Protein AF-A0A8V5GM30-F1 (afdb_monomer)

Radius of gyration: 16.14 Å; Cα contacts (8 Å, |Δi|>4): 99; chains: 1; bounding box: 28×29×54 Å

InterPro domains:
  IPR000980 SH2 domain [PF00017] (6-61)
  IPR000980 SH2 domain [PS50001] (6-86)
  IPR000980 SH2 domain [SM00252] (4-84)
  IPR036860 SH2 domain superfamily [G3DSA:3.30.505.10] (1-80)
  IPR036860 SH2 domain superfamily [SSF55550] (2-60)
  IPR051184 Tyrosine-phosphorylated adapter molecule [PTHR19969] (4-60)

Nearest PDB structures (foldseek):
  5dc4-assembly1_A  TM=9.491E-01  e=4.834E-09  Homo sapiens
  1opl-assembly1_A  TM=9.515E-01  e=5.895E-09  Homo sapiens
  1opk-assembly1_A  TM=9.234E-01  e=5.895E-09  Mus musculus
  3uyo-assembly1_A  TM=9.341E-01  e=1.488E-08  Homo sapiens
  1k9a-assembly5_E  TM=8.732E-01  e=2.985E-05  Rattus norvegicus

Secondary structure (DSSP, 8-state):
----TTEEEE--HHHHHHHHHTSPTT-EEEEE-TTSTT-EEEEEEETTEEEEEEE-TTTHHHHHHHHHHHHHHHHHHHHHHHHTT-

Organism: Melopsittacus undulat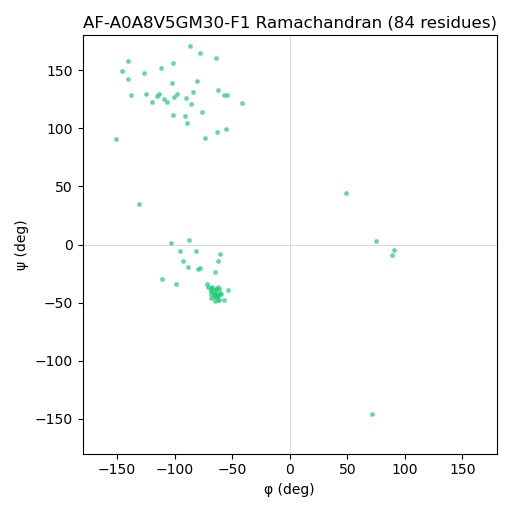us (NCBI:txid13146)

pLDDT: mean 73.32, std 13.6, range [40.84, 90.69]

Solvent-accessible surface area (backbone atoms only — not comparable to full-atom values): 5044 Å² total; per-residue (Å²): 131,82,72,52,94,44,60,69,46,79,42,51,74,67,57,49,47,57,63,40,69,78,45,58,79,70,35,59,39,36,24,31,38,81,94,38,87,93,36,38,30,40,39,36,23,48,89,93,42,76,47,78,45,77,50,50,88,85,65,44,64,61,48,52,50,50,52,49,49,50,53,51,52,51,53,52,50,55,51,52,55,63,68,72,73,117

Structure (mmCIF, N/CA/C/O backbone):
data_AF-A0A8V5GM30-F1
#
_entry.id   AF-A0A8V5GM30-F1
#
loop_
_atom_site.group_PDB
_atom_site.id
_atom_site.type_symbol
_atom_site.label_atom_id
_atom_site.label_alt_id
_atom_site.label_comp_id
_atom_site.label_asym_id
_atom_site.label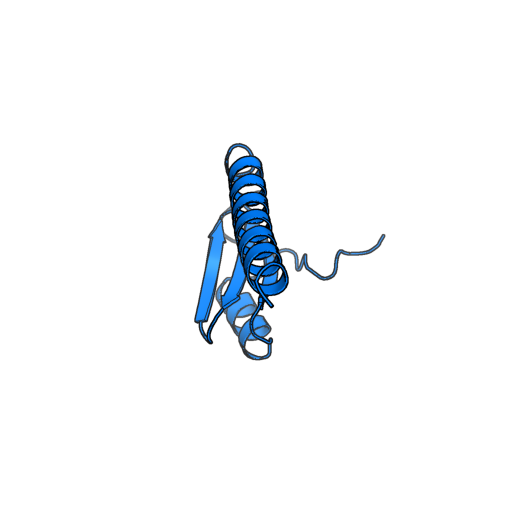_entity_id
_atom_site.label_seq_id
_atom_site.pdbx_PDB_ins_code
_atom_site.Cartn_x
_atom_site.Cartn_y
_atom_site.Cartn_z
_atom_site.occupancy
_atom_site.B_iso_or_equiv
_atom_site.auth_seq_id
_atom_site.auth_comp_id
_atom_site.auth_asym_id
_atom_site.auth_atom_id
_atom_site.pdbx_PDB_model_num
ATOM 1 N N . LEU A 1 1 ? 12.219 -18.194 -0.489 1.00 42.91 1 LEU A N 1
ATOM 2 C CA . LEU A 1 1 ? 12.442 -16.770 -0.813 1.00 42.91 1 LEU A CA 1
ATOM 3 C C . LEU A 1 1 ? 11.136 -16.057 -0.528 1.00 42.91 1 LEU A C 1
ATOM 5 O O . LEU A 1 1 ? 10.268 -15.971 -1.389 1.00 42.91 1 LEU A O 1
ATOM 9 N N . ASP A 1 2 ? 10.964 -15.730 0.743 1.00 40.84 2 ASP A N 1
ATOM 10 C CA . ASP A 1 2 ? 9.749 -15.225 1.362 1.00 40.84 2 ASP A CA 1
ATOM 11 C C . ASP A 1 2 ? 9.266 -13.982 0.628 1.00 40.84 2 ASP A C 1
ATOM 13 O O . ASP A 1 2 ? 9.801 -12.883 0.770 1.00 40.84 2 ASP A O 1
ATOM 17 N N . LYS A 1 3 ? 8.274 -14.196 -0.240 1.00 48.16 3 LYS A N 1
ATOM 18 C CA . LYS A 1 3 ? 7.558 -13.144 -0.945 1.00 48.16 3 LYS A CA 1
ATOM 19 C C . LYS A 1 3 ? 6.872 -12.346 0.150 1.00 48.16 3 LYS A C 1
ATOM 21 O O . LYS A 1 3 ? 5.867 -12.796 0.690 1.00 48.16 3 LYS A O 1
ATOM 26 N N . HIS A 1 4 ? 7.492 -11.247 0.561 1.00 56.69 4 HIS A N 1
ATOM 27 C CA . HIS A 1 4 ? 6.977 -10.391 1.612 1.00 56.69 4 HIS A CA 1
ATOM 28 C C . HIS A 1 4 ? 5.461 -10.221 1.450 1.00 56.69 4 HIS A C 1
ATOM 30 O O . HIS A 1 4 ? 5.023 -9.764 0.396 1.00 56.69 4 HIS A O 1
ATOM 36 N N . SER A 1 5 ? 4.668 -10.589 2.462 1.00 66.19 5 SER A N 1
ATOM 37 C CA . SER A 1 5 ? 3.197 -10.655 2.371 1.00 66.19 5 SER A CA 1
ATOM 38 C C . SER A 1 5 ? 2.525 -9.316 2.040 1.00 66.19 5 SER A C 1
ATOM 40 O O . SER A 1 5 ? 1.327 -9.274 1.798 1.00 66.19 5 SER A O 1
ATOM 42 N N . TRP A 1 6 ? 3.294 -8.225 2.041 1.00 74.88 6 TRP A N 1
ATOM 43 C CA . TRP A 1 6 ? 2.883 -6.880 1.660 1.00 74.88 6 TRP A CA 1
ATOM 44 C C . TRP A 1 6 ? 3.148 -6.544 0.182 1.00 74.88 6 TRP A C 1
ATOM 46 O O . TRP A 1 6 ? 2.629 -5.541 -0.301 1.00 74.88 6 TRP A O 1
ATOM 56 N N . TYR A 1 7 ? 3.947 -7.329 -0.552 1.00 80.69 7 TYR A N 1
ATOM 57 C CA . TYR A 1 7 ? 4.280 -7.082 -1.959 1.00 80.69 7 TYR A CA 1
ATOM 58 C C . TYR A 1 7 ? 3.473 -7.980 -2.893 1.00 80.69 7 TYR A C 1
ATOM 60 O O . TYR A 1 7 ? 3.699 -9.187 -2.974 1.00 80.69 7 TYR A O 1
ATOM 68 N N . HIS A 1 8 ? 2.564 -7.373 -3.654 1.00 78.38 8 HIS A N 1
ATOM 69 C CA . HIS A 1 8 ? 1.640 -8.111 -4.517 1.00 78.38 8 HIS A CA 1
ATOM 70 C C . HIS A 1 8 ? 2.027 -8.076 -6.006 1.00 78.38 8 HIS A C 1
ATOM 72 O O . HIS A 1 8 ? 1.342 -8.682 -6.826 1.00 78.38 8 HIS A O 1
ATOM 78 N N . GLY A 1 9 ? 3.139 -7.428 -6.372 1.00 81.81 9 GLY A N 1
ATOM 79 C CA . GLY A 1 9 ? 3.582 -7.320 -7.768 1.00 81.81 9 GLY A CA 1
ATOM 80 C C . GLY A 1 9 ? 2.695 -6.378 -8.602 1.00 81.81 9 GLY A C 1
ATOM 81 O O . GLY A 1 9 ? 2.232 -5.366 -8.063 1.00 81.81 9 GLY A O 1
ATOM 82 N N . PRO A 1 10 ? 2.469 -6.652 -9.901 1.00 83.38 10 PRO A N 1
ATOM 83 C CA . PRO A 1 10 ? 1.673 -5.797 -10.780 1.00 83.38 10 PRO A CA 1
ATOM 84 C C . PRO A 1 10 ? 0.183 -5.930 -10.446 1.00 83.38 10 PRO A C 1
ATOM 86 O O . PRO A 1 10 ? -0.518 -6.803 -10.950 1.00 83.38 10 PRO A O 1
ATOM 89 N N . VAL A 1 11 ? -0.292 -5.064 -9.553 1.00 85.88 11 VAL A N 1
ATOM 90 C CA . VAL A 1 11 ? -1.701 -4.981 -9.163 1.00 85.88 11 VAL A CA 1
ATOM 91 C C . VAL A 1 11 ? -2.247 -3.626 -9.589 1.00 85.88 11 VAL A C 1
ATOM 93 O O . VAL A 1 11 ? -1.693 -2.568 -9.255 1.00 85.88 11 VAL A O 1
ATOM 96 N N . SER A 1 12 ? -3.364 -3.660 -10.314 1.00 85.19 12 SER A N 1
ATOM 97 C CA . SER A 1 12 ? -4.077 -2.461 -10.740 1.00 85.19 12 SER A CA 1
ATOM 98 C C . SER A 1 12 ? -4.620 -1.688 -9.536 1.00 85.19 12 SER A C 1
ATOM 100 O O . SER A 1 12 ? -4.781 -2.215 -8.432 1.00 85.19 12 SER A O 1
ATOM 102 N N . ARG A 1 13 ? -4.933 -0.406 -9.733 1.00 84.50 13 ARG A N 1
ATOM 103 C CA . ARG A 1 13 ? -5.536 0.415 -8.674 1.00 84.50 13 ARG A CA 1
ATOM 104 C C . ARG A 1 13 ? -6.838 -0.204 -8.154 1.00 84.50 13 ARG A C 1
ATOM 106 O O . ARG A 1 13 ? -6.988 -0.354 -6.947 1.00 84.50 13 ARG A O 1
ATOM 113 N N . ASN A 1 14 ? -7.721 -0.610 -9.062 1.00 88.44 14 ASN A N 1
ATOM 114 C CA . ASN A 1 14 ? -9.010 -1.214 -8.732 1.00 88.44 14 ASN A CA 1
ATOM 115 C C . ASN A 1 14 ? -8.858 -2.563 -8.025 1.00 88.44 14 ASN A C 1
ATOM 117 O O . ASN A 1 14 ? -9.571 -2.834 -7.064 1.00 88.44 14 ASN A O 1
ATOM 121 N N . ALA A 1 15 ? -7.909 -3.397 -8.458 1.00 88.00 15 ALA A N 1
ATOM 122 C CA . ALA A 1 15 ? -7.638 -4.664 -7.787 1.00 88.00 15 ALA A CA 1
ATOM 123 C C . ALA A 1 15 ? -7.119 -4.437 -6.357 1.00 88.00 15 ALA A C 1
ATOM 125 O O . ALA A 1 15 ? -7.521 -5.144 -5.437 1.00 88.00 15 ALA A O 1
ATOM 126 N N . ALA A 1 16 ? -6.290 -3.411 -6.143 1.00 88.31 16 ALA A N 1
ATOM 127 C CA . ALA A 1 16 ? -5.838 -3.037 -4.807 1.00 88.31 16 ALA A CA 1
ATOM 128 C C . ALA A 1 16 ? -6.985 -2.539 -3.916 1.00 88.31 16 ALA A C 1
ATOM 130 O O . ALA A 1 16 ? -7.057 -2.929 -2.754 1.00 88.31 16 ALA A O 1
ATOM 131 N N . GLU A 1 17 ? -7.895 -1.716 -4.445 1.00 90.25 17 GLU A N 1
ATOM 132 C CA . GLU A 1 17 ? -9.096 -1.290 -3.714 1.00 90.25 17 GLU A CA 1
ATOM 133 C C . GLU A 1 17 ? -9.983 -2.480 -3.348 1.00 90.25 17 GLU A C 1
ATOM 135 O O . GLU A 1 17 ? -10.427 -2.572 -2.207 1.00 90.25 17 GLU A O 1
ATOM 140 N N . TYR A 1 18 ? -10.180 -3.424 -4.270 1.00 90.69 18 TYR A N 1
ATOM 141 C CA . TYR A 1 18 ? -10.948 -4.640 -4.014 1.00 90.69 18 TYR A CA 1
ATOM 142 C C . TYR A 1 18 ? -10.314 -5.501 -2.913 1.00 90.69 18 TYR A C 1
ATOM 144 O O . TYR A 1 18 ? -10.993 -5.866 -1.956 1.00 90.69 18 TYR A O 1
ATOM 152 N N . LEU A 1 19 ? -9.003 -5.756 -2.981 1.00 88.38 19 LEU A N 1
ATOM 153 C CA . LEU A 1 19 ? -8.275 -6.516 -1.954 1.00 88.38 19 LEU A CA 1
ATOM 154 C C . LEU A 1 19 ? -8.328 -5.833 -0.583 1.00 88.38 19 LEU A C 1
ATOM 156 O O . LEU A 1 19 ? -8.457 -6.488 0.451 1.00 88.38 19 LEU A O 1
ATOM 160 N N . LEU A 1 20 ? -8.251 -4.504 -0.570 1.00 88.62 20 LEU A N 1
ATOM 161 C CA . LEU A 1 20 ? -8.342 -3.722 0.653 1.00 88.62 20 LEU A CA 1
ATOM 162 C C . LEU A 1 20 ? -9.783 -3.571 1.143 1.00 88.62 20 LEU A C 1
ATOM 164 O O . LEU A 1 20 ? -9.962 -3.352 2.336 1.00 88.62 20 LEU A O 1
ATOM 168 N N . SER A 1 21 ? -10.802 -3.751 0.295 1.00 85.88 21 SER A N 1
ATOM 169 C CA . SER A 1 21 ? -12.227 -3.661 0.661 1.00 85.88 21 SER A CA 1
ATOM 170 C C . SER A 1 21 ? -12.677 -4.740 1.653 1.00 85.88 21 SER A C 1
ATOM 172 O O . SER A 1 21 ? -13.594 -4.505 2.443 1.00 85.88 21 SER A 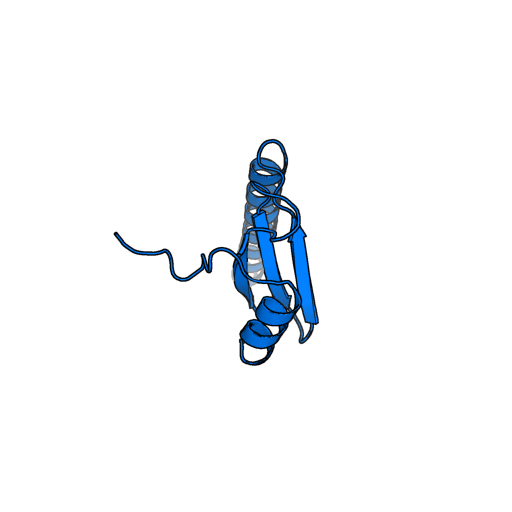O 1
ATOM 174 N N . SER A 1 22 ? -11.971 -5.871 1.705 1.00 83.94 22 SER A N 1
ATOM 175 C CA . SER A 1 22 ? -12.123 -6.904 2.737 1.00 83.94 22 SER A CA 1
ATOM 176 C C . SER A 1 22 ? -11.126 -6.770 3.897 1.00 83.94 22 SER A C 1
ATOM 178 O O . SER A 1 22 ? -11.205 -7.525 4.860 1.00 83.94 22 SER A O 1
ATOM 180 N N . GLY A 1 23 ? -10.172 -5.838 3.811 1.00 81.81 23 GLY A N 1
ATOM 181 C CA . GLY A 1 23 ? -9.161 -5.594 4.842 1.00 81.81 23 GLY A CA 1
ATOM 182 C C . GLY A 1 23 ? -9.676 -4.793 6.042 1.00 81.81 23 GLY A C 1
ATOM 183 O O . GLY A 1 23 ? -10.715 -4.137 5.985 1.00 81.81 23 GLY A O 1
ATOM 184 N N . ILE A 1 24 ? -8.910 -4.803 7.130 1.00 86.81 24 ILE A N 1
ATOM 185 C CA . ILE A 1 24 ? -9.170 -3.981 8.320 1.00 86.81 24 ILE A CA 1
ATOM 186 C C . ILE A 1 24 ? -8.545 -2.586 8.176 1.00 86.81 24 ILE A C 1
ATOM 188 O O . ILE A 1 24 ? -7.776 -2.311 7.251 1.00 86.81 24 ILE A O 1
ATOM 192 N N . ASN A 1 25 ? -8.868 -1.680 9.100 1.00 84.50 25 ASN A N 1
ATOM 193 C CA . ASN A 1 25 ? -8.190 -0.388 9.184 1.00 84.50 25 ASN A CA 1
ATOM 194 C C . ASN A 1 25 ? -6.676 -0.596 9.366 1.00 84.50 25 ASN A C 1
ATOM 196 O O . ASN A 1 25 ? -6.267 -1.351 10.244 1.00 84.50 25 ASN A O 1
ATOM 200 N N . GLY A 1 26 ? -5.854 0.044 8.534 1.00 80.56 26 GLY A N 1
ATOM 201 C CA . GLY A 1 26 ? -4.402 -0.152 8.516 1.00 80.56 26 GLY A CA 1
ATOM 202 C C . GLY A 1 26 ? -3.908 -1.254 7.571 1.00 80.56 26 GLY A C 1
ATOM 203 O O . GLY A 1 26 ? -2.698 -1.401 7.410 1.00 80.56 26 GLY A O 1
ATOM 204 N N . SER A 1 27 ? -4.793 -2.012 6.906 1.00 86.81 27 SER A N 1
ATOM 205 C CA . SER A 1 27 ? -4.372 -2.941 5.849 1.00 86.81 27 SER A CA 1
ATOM 206 C C . 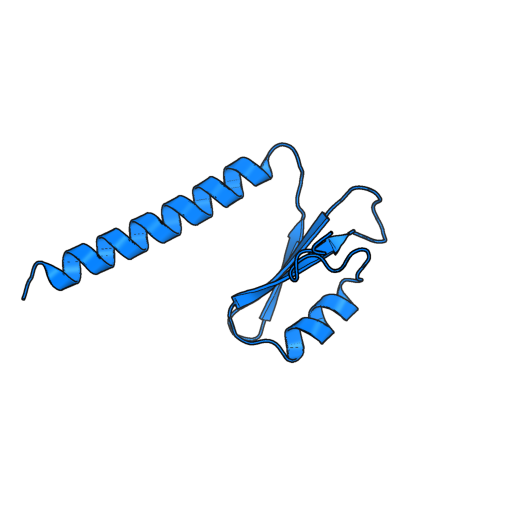SER A 1 27 ? -3.720 -2.180 4.697 1.00 86.81 27 SER A C 1
ATOM 208 O O . SER A 1 27 ? -4.268 -1.192 4.208 1.00 86.81 27 SER A O 1
ATOM 210 N N . PHE A 1 28 ? -2.566 -2.652 4.234 1.00 87.06 28 PHE A N 1
ATOM 211 C CA . PHE A 1 28 ? -1.842 -2.032 3.133 1.00 87.06 28 PHE A CA 1
ATOM 212 C C . PHE A 1 28 ? -1.225 -3.076 2.210 1.00 87.06 28 PHE A C 1
ATOM 214 O O . PHE A 1 28 ? -0.985 -4.215 2.606 1.00 87.06 28 PHE A O 1
ATOM 221 N N . LEU A 1 29 ? -0.945 -2.662 0.979 1.00 86.38 29 LEU A N 1
ATOM 222 C CA . LEU A 1 29 ? -0.188 -3.451 0.017 1.00 86.38 29 LEU A CA 1
ATOM 223 C C . LEU A 1 29 ? 0.667 -2.554 -0.872 1.00 86.38 29 LEU A C 1
ATOM 225 O O . LEU A 1 29 ? 0.299 -1.420 -1.190 1.00 86.38 29 LEU A O 1
ATOM 229 N N . VAL A 1 30 ? 1.801 -3.087 -1.304 1.00 86.19 30 VAL A N 1
ATOM 230 C CA . VAL A 1 30 ? 2.694 -2.482 -2.286 1.00 86.19 30 VAL A CA 1
ATOM 231 C C . VAL A 1 30 ? 2.446 -3.147 -3.632 1.00 86.19 30 VAL A C 1
ATOM 233 O O . VAL A 1 30 ? 2.497 -4.373 -3.756 1.00 86.19 30 VAL A O 1
ATOM 236 N N . ARG A 1 31 ? 2.193 -2.319 -4.642 1.00 86.75 31 ARG A N 1
ATOM 237 C CA . ARG A 1 31 ? 1.934 -2.728 -6.022 1.00 86.75 31 ARG A CA 1
ATOM 238 C C . ARG A 1 31 ? 2.862 -2.015 -6.993 1.00 86.75 31 ARG A C 1
ATOM 240 O O . ARG A 1 31 ? 3.230 -0.860 -6.777 1.00 86.75 31 ARG A O 1
ATOM 247 N N . GLU A 1 32 ? 3.218 -2.689 -8.073 1.00 82.44 32 GLU A N 1
ATOM 248 C CA . GLU A 1 32 ? 3.856 -2.064 -9.229 1.00 82.44 32 GLU A CA 1
ATOM 249 C C . GLU A 1 32 ? 2.800 -1.387 -10.099 1.00 82.44 32 GLU A C 1
ATOM 251 O O . GLU A 1 32 ? 1.684 -1.881 -10.262 1.00 82.44 32 GLU A O 1
ATOM 256 N N . SER A 1 33 ? 3.136 -0.213 -10.623 1.00 67.88 33 SER A N 1
ATOM 257 C CA . SER A 1 33 ? 2.251 0.519 -11.516 1.00 67.88 33 SER A CA 1
ATOM 258 C C . SER A 1 33 ? 2.266 -0.127 -12.900 1.00 67.88 33 SER A C 1
ATOM 260 O O . SER A 1 33 ? 3.267 -0.029 -13.603 1.00 67.88 33 SER A O 1
ATOM 262 N N . GLU A 1 34 ? 1.137 -0.698 -13.332 1.00 66.62 34 GLU A N 1
ATOM 263 C CA . GLU A 1 34 ? 0.967 -1.212 -14.705 1.00 66.62 34 GLU A CA 1
ATOM 264 C C . GLU A 1 34 ? 1.303 -0.158 -15.769 1.00 66.62 34 GLU A C 1
ATOM 266 O O . GLU A 1 34 ? 1.949 -0.456 -16.766 1.00 66.62 34 GLU A O 1
ATOM 271 N N . SER A 1 35 ? 0.919 1.101 -15.540 1.00 64.69 35 SER A N 1
ATOM 272 C CA . SER A 1 35 ? 1.122 2.187 -16.509 1.00 64.69 35 SER A CA 1
ATOM 273 C C . SER A 1 35 ? 2.529 2.794 -16.489 1.00 64.69 35 SER A C 1
ATOM 275 O O . SER A 1 35 ? 2.812 3.712 -17.254 1.00 64.69 35 SER A O 1
ATOM 277 N N . SER A 1 36 ? 3.401 2.392 -15.562 1.00 63.53 36 SER A N 1
ATOM 278 C CA . SER A 1 36 ? 4.723 3.011 -15.402 1.00 63.53 36 SER A CA 1
ATOM 279 C C . SER A 1 36 ? 5.718 1.984 -14.859 1.00 63.53 36 SER A C 1
ATOM 281 O O . SER A 1 36 ? 5.851 1.856 -13.638 1.00 63.53 36 SER A O 1
ATOM 283 N N . PRO A 1 37 ? 6.419 1.257 -15.746 1.00 65.31 37 PRO A N 1
ATOM 284 C CA . PRO A 1 37 ? 7.410 0.259 -15.359 1.00 65.31 37 PRO A CA 1
ATOM 285 C C . PRO A 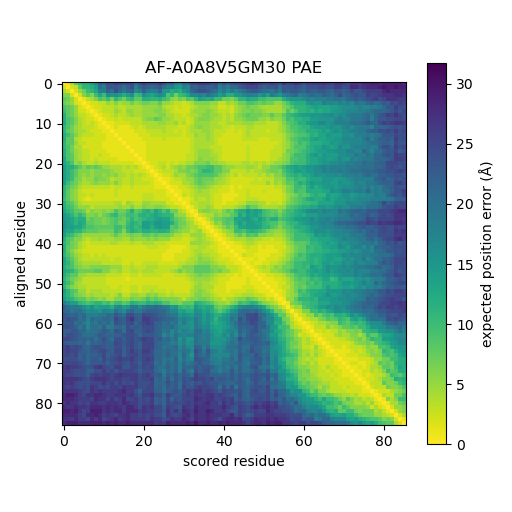1 37 ? 8.464 0.866 -14.424 1.00 65.31 37 PRO A C 1
ATOM 287 O O . PRO A 1 37 ? 9.021 1.923 -14.711 1.00 65.31 37 PRO A O 1
ATOM 290 N N . GLY A 1 38 ? 8.707 0.227 -13.277 1.00 69.44 38 GLY A N 1
ATOM 291 C CA . GLY A 1 38 ? 9.650 0.700 -12.253 1.00 69.44 38 GLY A CA 1
ATOM 292 C C . GLY A 1 38 ? 9.063 1.653 -11.203 1.00 69.44 38 GLY A C 1
ATOM 293 O O . GLY A 1 38 ? 9.716 1.919 -10.195 1.00 69.44 38 GLY A O 1
ATOM 294 N N . GLN A 1 39 ? 7.825 2.128 -11.374 1.00 75.12 39 GLN A N 1
ATOM 295 C CA . GLN A 1 39 ? 7.129 2.924 -10.360 1.00 75.12 39 GLN A CA 1
ATOM 296 C C . GLN A 1 39 ? 6.342 2.012 -9.418 1.00 75.12 39 GLN A C 1
ATOM 298 O O . GLN A 1 39 ? 5.502 1.219 -9.851 1.00 75.12 39 GLN A O 1
ATOM 303 N N . ARG A 1 40 ? 6.574 2.151 -8.111 1.00 80.69 40 ARG A N 1
ATOM 304 C CA . ARG A 1 40 ? 5.821 1.422 -7.081 1.00 80.69 40 ARG A CA 1
ATOM 305 C C . ARG A 1 40 ? 4.774 2.323 -6.451 1.00 80.69 40 ARG A C 1
ATOM 307 O O . ARG A 1 40 ? 4.873 3.548 -6.479 1.00 80.69 40 ARG A O 1
ATOM 314 N N . SER A 1 41 ? 3.733 1.731 -5.895 1.00 84.19 41 SER A N 1
ATOM 315 C CA . SER A 1 41 ? 2.698 2.450 -5.164 1.00 84.19 41 SER A CA 1
ATOM 316 C C . SER A 1 41 ? 2.259 1.658 -3.942 1.00 84.19 41 SER A C 1
ATOM 318 O O . SER A 1 41 ? 2.145 0.438 -3.998 1.00 84.19 41 SER A O 1
ATOM 320 N N . ILE A 1 42 ? 1.985 2.354 -2.845 1.00 87.19 42 ILE A N 1
ATOM 321 C CA . ILE A 1 42 ? 1.383 1.798 -1.635 1.00 87.19 42 ILE A CA 1
ATOM 322 C C . ILE A 1 42 ? -0.104 2.104 -1.695 1.00 87.19 42 ILE A C 1
ATOM 324 O O . ILE A 1 42 ? -0.490 3.244 -1.937 1.00 87.19 42 ILE A O 1
ATOM 328 N N . SER A 1 43 ? -0.940 1.097 -1.487 1.00 88.62 43 SER A N 1
ATOM 329 C CA . SER A 1 43 ? -2.370 1.288 -1.259 1.00 88.62 43 SER A CA 1
ATOM 330 C C . SER A 1 43 ? -2.659 0.960 0.203 1.00 88.62 43 SER A C 1
ATOM 332 O O . SER A 1 43 ? -2.271 -0.112 0.656 1.00 88.62 43 SER A O 1
ATOM 334 N N . LEU A 1 44 ? -3.278 1.883 0.937 1.00 87.38 44 LEU A N 1
ATOM 335 C CA . LEU A 1 44 ? -3.555 1.789 2.373 1.00 87.38 44 LEU A CA 1
ATOM 336 C C . LEU A 1 44 ? -5.048 1.979 2.611 1.00 87.38 44 LEU A C 1
ATOM 338 O O . LEU A 1 44 ? -5.620 2.968 2.161 1.00 87.38 44 LEU A O 1
ATOM 342 N N . ARG A 1 45 ? -5.667 1.078 3.368 1.00 87.19 45 ARG A N 1
ATOM 343 C CA . ARG A 1 45 ? -7.008 1.287 3.899 1.00 87.19 45 ARG A CA 1
ATOM 344 C C . ARG A 1 45 ? -6.935 2.045 5.214 1.00 87.19 45 ARG A C 1
ATOM 346 O O . ARG A 1 45 ? -6.359 1.547 6.178 1.00 87.19 45 ARG A O 1
ATOM 353 N N . TYR A 1 46 ? -7.582 3.203 5.261 1.00 86.38 46 TYR A N 1
ATOM 354 C CA . TYR A 1 46 ? -7.760 3.974 6.481 1.00 86.38 46 TYR A CA 1
ATOM 355 C C . TYR A 1 46 ? -9.183 4.538 6.567 1.00 86.38 46 TYR A C 1
ATOM 357 O O . TYR A 1 46 ? -9.681 5.104 5.597 1.00 86.38 46 TYR A O 1
ATOM 365 N N . GLU A 1 47 ? -9.863 4.317 7.693 1.00 87.56 47 GLU A N 1
ATOM 366 C CA . GLU A 1 47 ? -11.224 4.806 7.983 1.00 87.56 47 GLU A CA 1
ATOM 367 C C . GLU A 1 47 ? -12.243 4.533 6.861 1.00 87.56 47 GLU A C 1
ATOM 369 O O . GLU A 1 47 ? -13.026 5.387 6.447 1.00 87.56 47 GLU A O 1
ATOM 374 N N . GLY A 1 48 ? -12.213 3.311 6.319 1.00 83.38 48 GLY A N 1
ATOM 375 C CA . GLY A 1 48 ? -13.130 2.886 5.253 1.00 83.38 48 GLY A CA 1
ATOM 376 C C . GLY A 1 48 ? -12.812 3.455 3.866 1.00 83.38 48 GLY A C 1
ATOM 377 O O . GLY A 1 48 ? -13.537 3.164 2.918 1.00 83.38 48 GLY A O 1
ATOM 378 N N . ARG A 1 49 ? -11.722 4.213 3.718 1.00 86.56 49 ARG A N 1
ATOM 379 C CA . ARG A 1 49 ? -11.225 4.740 2.441 1.00 86.56 49 ARG A CA 1
ATOM 380 C C . ARG A 1 49 ? -9.907 4.075 2.068 1.00 86.56 49 ARG A C 1
ATOM 382 O O . ARG A 1 49 ? -9.147 3.653 2.936 1.00 86.56 49 ARG A O 1
ATOM 389 N N . VAL A 1 50 ? -9.628 3.985 0.770 1.00 87.38 50 VAL A N 1
ATOM 390 C CA . VAL A 1 50 ? -8.342 3.500 0.258 1.00 87.38 50 VAL A CA 1
ATOM 391 C C . VAL A 1 50 ? -7.542 4.682 -0.281 1.00 87.38 50 VAL A C 1
ATOM 393 O O . VAL A 1 50 ? -7.992 5.418 -1.156 1.00 87.38 50 VAL A O 1
ATOM 396 N N . TYR A 1 51 ? -6.344 4.862 0.258 1.00 86.06 51 TYR A N 1
ATOM 397 C CA . TYR A 1 51 ? -5.382 5.881 -0.137 1.00 86.06 51 TYR A CA 1
ATOM 398 C C . TYR A 1 51 ? -4.300 5.243 -0.998 1.00 86.06 51 TYR A C 1
ATOM 400 O O . TYR A 1 51 ? -3.831 4.148 -0.691 1.00 86.06 51 TYR A O 1
ATOM 408 N N . HIS A 1 52 ? -3.876 5.927 -2.060 1.00 85.88 52 HIS A N 1
ATOM 409 C CA . HIS A 1 52 ? -2.794 5.456 -2.922 1.00 85.88 52 HIS A CA 1
ATOM 410 C C . HIS A 1 52 ? -1.642 6.450 -2.921 1.00 85.88 52 HIS A C 1
ATOM 412 O O . HIS A 1 52 ? -1.805 7.604 -3.312 1.00 85.88 52 HIS A O 1
ATOM 418 N N . TYR A 1 53 ? -0.467 5.969 -2.552 1.00 82.69 53 TYR A N 1
ATOM 419 C CA . TYR A 1 53 ? 0.763 6.737 -2.497 1.00 82.69 53 TYR A CA 1
ATOM 420 C C . TYR A 1 53 ? 1.738 6.217 -3.544 1.00 82.69 53 TYR A C 1
ATOM 422 O O . TYR A 1 53 ? 1.989 5.016 -3.604 1.00 82.69 53 TYR A O 1
ATOM 430 N N . ARG A 1 54 ? 2.303 7.096 -4.373 1.00 78.44 54 ARG A N 1
ATOM 431 C CA . ARG A 1 54 ? 3.357 6.716 -5.325 1.00 78.44 54 ARG A CA 1
ATOM 432 C C . ARG A 1 54 ? 4.702 6.732 -4.601 1.00 78.44 54 ARG A C 1
ATOM 434 O O . ARG A 1 54 ? 5.023 7.701 -3.923 1.00 78.44 54 ARG A O 1
ATOM 441 N N . ILE A 1 55 ? 5.482 5.667 -4.746 1.00 74.62 55 ILE A N 1
ATOM 442 C CA . ILE A 1 55 ? 6.840 5.584 -4.211 1.00 74.62 55 ILE A CA 1
ATOM 443 C C . ILE A 1 55 ? 7.783 6.129 -5.281 1.00 74.62 55 ILE A C 1
ATOM 445 O O . ILE A 1 55 ? 8.064 5.444 -6.264 1.00 74.62 55 ILE A O 1
ATOM 449 N N . ASN A 1 56 ? 8.282 7.347 -5.074 1.00 68.50 56 ASN A N 1
ATOM 450 C CA . ASN A 1 56 ? 9.399 7.878 -5.845 1.00 68.50 56 ASN A CA 1
ATOM 451 C C . ASN A 1 56 ? 10.697 7.522 -5.101 1.00 68.50 56 ASN A C 1
ATOM 453 O O . ASN A 1 56 ? 10.934 7.985 -3.983 1.00 68.50 56 ASN A O 1
ATOM 457 N N . THR A 1 57 ? 11.488 6.617 -5.674 1.00 60.75 57 THR A N 1
ATOM 458 C CA . THR A 1 57 ? 12.542 5.839 -4.995 1.00 60.75 57 THR A CA 1
ATOM 459 C C . THR A 1 57 ? 13.697 6.648 -4.398 1.00 60.75 57 THR A C 1
ATOM 461 O O . THR A 1 57 ? 14.430 6.094 -3.587 1.00 60.75 57 THR A O 1
ATOM 464 N N . ALA A 1 58 ? 13.863 7.926 -4.745 1.00 55.44 58 ALA A N 1
ATOM 465 C CA . ALA A 1 58 ? 14.964 8.752 -4.238 1.00 55.44 58 ALA A CA 1
ATOM 466 C C . ALA A 1 58 ? 14.579 9.665 -3.056 1.00 55.44 58 ALA A C 1
ATOM 468 O O . ALA A 1 58 ? 15.388 9.879 -2.162 1.00 55.44 58 ALA A O 1
ATOM 469 N N . GLU A 1 59 ? 13.349 10.181 -3.015 1.00 54.41 59 GLU A N 1
ATOM 470 C CA . GLU A 1 59 ? 12.979 11.277 -2.100 1.00 54.41 59 GLU A CA 1
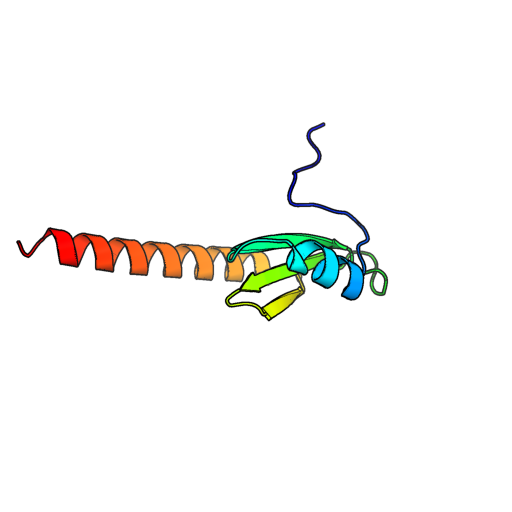ATOM 471 C C . GLU A 1 59 ? 12.011 10.820 -0.994 1.00 54.41 59 GLU A C 1
ATOM 473 O O . GLU A 1 59 ? 12.044 11.293 0.141 1.00 54.41 59 GLU A O 1
ATOM 478 N N . HIS A 1 60 ? 11.182 9.812 -1.281 1.00 54.91 60 HIS A N 1
ATOM 479 C CA . HIS A 1 60 ? 10.096 9.423 -0.385 1.00 54.91 60 HIS A CA 1
ATOM 480 C C . HIS A 1 60 ? 10.487 8.393 0.678 1.00 54.91 60 HIS A C 1
ATOM 482 O O . HIS A 1 60 ? 9.799 8.296 1.686 1.00 54.91 60 HIS A O 1
ATOM 488 N N . PHE A 1 61 ? 11.577 7.636 0.514 1.00 55.81 61 PHE A N 1
ATOM 489 C CA . PHE A 1 61 ? 12.009 6.687 1.553 1.00 55.81 61 PHE A CA 1
ATOM 490 C C . PHE A 1 61 ? 12.417 7.416 2.843 1.00 55.81 61 PHE A C 1
ATOM 492 O O . PHE A 1 61 ? 12.076 6.978 3.939 1.00 55.81 61 PHE A O 1
ATOM 499 N N . LEU A 1 62 ? 13.072 8.574 2.700 1.00 54.84 62 LEU A N 1
ATOM 500 C CA . LEU A 1 62 ? 13.422 9.467 3.806 1.00 54.84 62 LEU A CA 1
ATOM 501 C C . LEU A 1 62 ? 12.190 10.175 4.380 1.00 54.84 62 LEU A C 1
ATOM 503 O O . LEU A 1 62 ? 12.084 10.336 5.589 1.00 54.84 62 LEU A O 1
ATOM 507 N N . SER A 1 63 ? 11.229 10.553 3.532 1.00 58.78 63 SER A N 1
ATOM 508 C CA . SER A 1 63 ? 9.979 11.171 3.983 1.00 58.78 63 SER A CA 1
ATOM 509 C C . SER A 1 63 ? 9.094 10.187 4.757 1.00 58.78 63 SER A C 1
ATOM 511 O O . SER A 1 63 ? 8.636 10.514 5.845 1.00 58.78 63 SER A O 1
ATOM 513 N N . TYR A 1 64 ? 8.894 8.959 4.268 1.00 62.66 64 TYR A N 1
ATOM 514 C CA . TYR A 1 64 ? 8.078 7.955 4.959 1.00 62.66 64 TYR A CA 1
ATOM 515 C C . TYR A 1 64 ? 8.722 7.472 6.252 1.00 62.66 64 TYR A C 1
ATOM 517 O O . TYR A 1 64 ? 8.009 7.307 7.239 1.00 62.66 64 TYR A O 1
ATOM 525 N N . SER A 1 65 ? 10.044 7.281 6.284 1.00 63.56 65 SER A N 1
ATOM 526 C CA . SER A 1 65 ? 10.732 6.962 7.536 1.00 63.56 65 SER A CA 1
ATOM 527 C C . SER A 1 65 ? 10.638 8.125 8.523 1.00 63.56 65 SER A C 1
ATOM 529 O O . SER A 1 65 ? 10.292 7.898 9.676 1.00 63.56 65 SER A O 1
ATOM 531 N N . ALA A 1 66 ? 10.829 9.370 8.080 1.00 63.12 66 ALA A N 1
ATOM 532 C CA . ALA A 1 66 ? 10.693 10.543 8.937 1.00 63.12 66 ALA A CA 1
ATOM 533 C C . ALA A 1 66 ? 9.256 10.729 9.457 1.00 63.12 66 ALA A C 1
ATOM 535 O O . ALA A 1 66 ? 9.067 10.960 10.648 1.00 63.12 66 ALA A O 1
ATOM 536 N N . VAL A 1 67 ? 8.230 10.581 8.613 1.00 71.19 67 VAL A N 1
ATOM 537 C CA . VAL A 1 67 ? 6.812 10.711 9.003 1.00 71.19 67 VAL A CA 1
ATOM 538 C C . VAL A 1 67 ? 6.380 9.565 9.921 1.00 71.19 67 VAL A C 1
ATOM 540 O O . VAL A 1 67 ? 5.680 9.788 10.907 1.00 71.19 67 VAL A O 1
ATOM 543 N N . PHE A 1 68 ? 6.829 8.340 9.649 1.00 78.19 68 PHE A N 1
ATOM 544 C CA . PHE A 1 68 ? 6.568 7.195 10.518 1.00 78.19 68 PHE A CA 1
ATOM 545 C C . PHE A 1 68 ? 7.242 7.369 11.884 1.00 78.19 68 PHE A C 1
ATOM 547 O O . PHE A 1 68 ? 6.579 7.243 12.909 1.00 78.19 68 PHE A O 1
ATOM 554 N N . LEU A 1 69 ? 8.527 7.739 11.913 1.00 71.06 69 LEU A N 1
ATOM 555 C CA . LEU A 1 69 ? 9.265 7.980 13.153 1.00 71.06 69 LEU A CA 1
ATOM 556 C C . LEU A 1 69 ? 8.666 9.138 13.952 1.00 71.06 69 LEU A C 1
ATOM 558 O O . LEU A 1 69 ? 8.474 9.002 15.152 1.00 71.06 69 LEU A O 1
ATOM 562 N N . THR A 1 70 ? 8.313 10.252 13.309 1.00 72.25 70 THR A N 1
ATOM 563 C CA . THR A 1 70 ? 7.682 11.395 13.992 1.00 72.25 70 THR A CA 1
ATOM 564 C C . THR A 1 70 ? 6.313 11.036 14.554 1.00 72.25 70 THR A C 1
ATOM 566 O O . THR A 1 70 ? 6.047 11.335 15.714 1.00 72.25 70 THR A O 1
ATOM 569 N N . THR A 1 71 ? 5.470 10.325 13.801 1.00 73.00 71 THR A N 1
ATOM 570 C CA . THR A 1 71 ? 4.156 9.879 14.296 1.00 73.00 71 THR A CA 1
ATOM 571 C C . THR A 1 71 ? 4.298 8.920 15.484 1.00 73.00 71 THR A C 1
ATOM 573 O O . THR A 1 71 ? 3.603 9.074 16.488 1.00 73.00 71 THR A O 1
ATOM 576 N N . VAL A 1 72 ? 5.229 7.962 15.407 1.00 75.19 72 VAL A N 1
ATOM 577 C CA . VAL A 1 72 ? 5.506 7.010 16.494 1.00 75.19 72 VAL A CA 1
ATOM 578 C C . VAL A 1 72 ? 6.072 7.724 17.724 1.00 75.19 72 VAL A C 1
ATOM 580 O O . VAL A 1 72 ? 5.593 7.488 18.828 1.00 75.19 72 VAL A O 1
ATOM 583 N N . LEU A 1 73 ? 7.036 8.633 17.559 1.00 76.50 73 LEU A N 1
ATOM 584 C CA . LEU A 1 73 ? 7.629 9.392 18.666 1.00 76.50 73 LEU A CA 1
ATOM 585 C C . LEU A 1 73 ? 6.606 10.293 19.360 1.00 76.50 73 LEU A C 1
ATOM 587 O O . LEU A 1 73 ? 6.542 10.300 20.587 1.00 76.50 73 LEU A O 1
ATOM 591 N N . ILE A 1 74 ? 5.773 11.005 18.595 1.00 70.62 74 ILE A N 1
ATOM 592 C CA . ILE A 1 74 ? 4.707 11.844 19.152 1.00 70.62 74 ILE A CA 1
ATOM 593 C C . ILE A 1 74 ? 3.728 10.965 19.938 1.00 70.62 74 ILE A C 1
ATOM 595 O O . ILE A 1 74 ? 3.440 11.258 21.094 1.00 70.62 74 ILE A O 1
ATOM 599 N N . SER A 1 75 ? 3.281 9.840 19.374 1.00 72.38 75 SER A N 1
ATOM 600 C CA . SER A 1 75 ? 2.378 8.913 20.068 1.00 72.38 75 SER A CA 1
ATOM 601 C C . SER A 1 75 ? 2.983 8.335 21.358 1.00 72.38 75 SER A C 1
ATOM 603 O O . SER A 1 75 ? 2.299 8.291 22.382 1.00 72.38 75 SER A O 1
ATOM 605 N N . LEU A 1 76 ? 4.267 7.963 21.352 1.00 69.56 76 LEU A N 1
ATOM 606 C CA . LEU A 1 76 ? 4.978 7.470 22.538 1.00 69.56 76 LEU A CA 1
ATOM 607 C C . LEU A 1 76 ? 5.173 8.555 23.601 1.00 69.56 76 LEU A C 1
ATOM 609 O O . LEU A 1 76 ? 5.065 8.270 24.795 1.00 69.56 76 LEU A O 1
ATOM 613 N N . GLN A 1 77 ? 5.425 9.798 23.193 1.00 65.62 77 GLN A N 1
ATOM 614 C CA . GLN A 1 77 ? 5.550 10.919 24.117 1.00 65.62 77 GLN A CA 1
ATOM 615 C C . GLN A 1 77 ? 4.203 11.251 24.766 1.00 65.62 77 GLN A C 1
ATOM 617 O O . GLN A 1 77 ? 4.146 11.417 25.980 1.00 65.62 77 GLN A O 1
ATOM 622 N N . TYR A 1 78 ? 3.109 11.251 23.999 1.00 59.41 78 TYR A N 1
ATOM 623 C CA . TYR A 1 78 ? 1.756 11.386 24.546 1.00 59.41 78 TYR A CA 1
ATOM 624 C C . TYR A 1 78 ? 1.419 10.264 25.535 1.00 59.41 78 TYR A C 1
ATOM 626 O O . TYR A 1 78 ? 0.877 10.535 26.603 1.00 59.41 78 TYR A O 1
ATOM 634 N N . PHE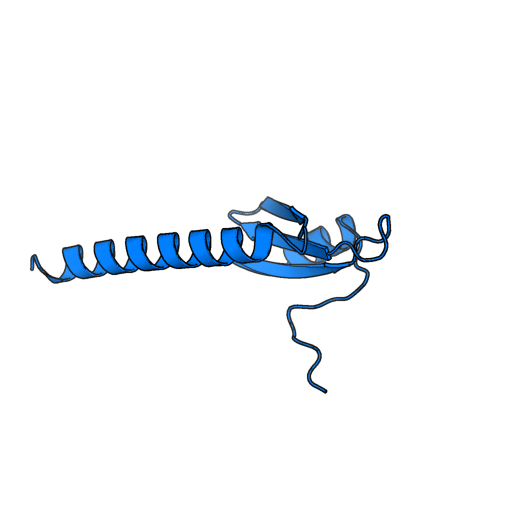 A 1 79 ? 1.781 9.017 25.226 1.00 56.81 79 PHE A N 1
ATOM 635 C CA . PHE A 1 79 ? 1.562 7.895 26.139 1.00 56.81 79 PHE A CA 1
ATOM 636 C C . PHE A 1 79 ? 2.396 8.027 27.423 1.00 56.81 79 PHE A C 1
ATOM 638 O O . PHE A 1 79 ? 1.875 7.852 28.520 1.00 56.81 79 PHE A O 1
ATOM 645 N N . SER A 1 80 ? 3.663 8.429 27.305 1.00 56.34 80 SER A N 1
ATOM 646 C CA . SER A 1 80 ? 4.547 8.673 28.455 1.00 56.34 80 SER A CA 1
ATOM 647 C C . SER A 1 80 ? 4.032 9.800 29.360 1.00 56.34 80 SER A C 1
ATOM 649 O O . S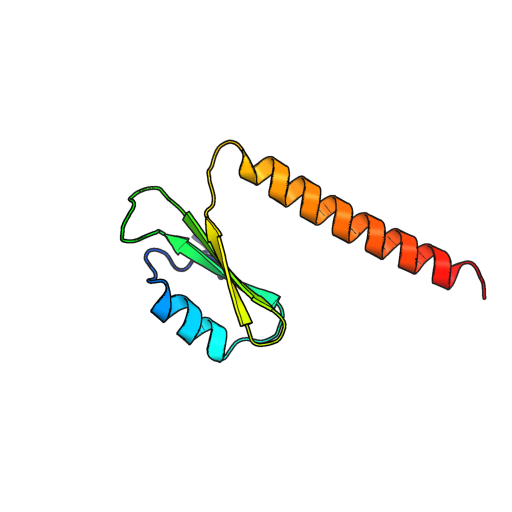ER A 1 80 ? 4.130 9.701 30.580 1.00 56.34 80 SER A O 1
ATOM 651 N N . VAL A 1 81 ? 3.436 10.849 28.780 1.00 52.25 81 VAL A N 1
ATOM 652 C CA . VAL A 1 81 ? 2.836 11.969 29.526 1.00 52.25 81 VAL A CA 1
ATOM 653 C C . VAL A 1 81 ? 1.582 11.540 30.292 1.00 52.25 81 VAL A C 1
ATOM 655 O O . VAL A 1 81 ? 1.384 11.983 31.419 1.00 52.25 81 VAL A O 1
ATOM 658 N N . ILE A 1 82 ? 0.756 10.655 29.728 1.00 54.06 82 ILE A N 1
ATOM 659 C CA . ILE A 1 82 ? -0.467 10.176 30.393 1.00 54.06 82 ILE A CA 1
ATOM 660 C C . ILE A 1 82 ? -0.1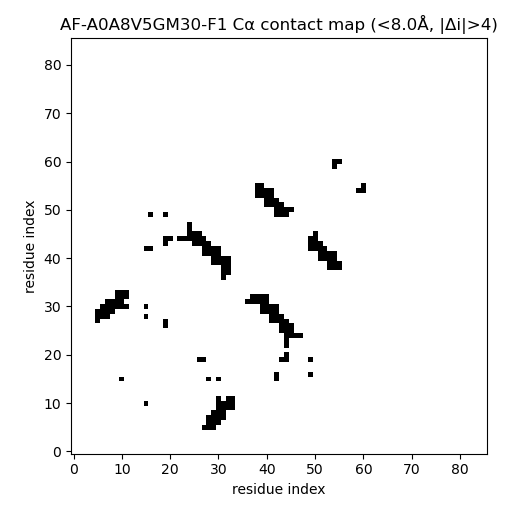43 9.240 31.569 1.00 54.06 82 ILE A C 1
ATOM 662 O O . ILE A 1 82 ? -0.833 9.277 32.582 1.00 54.06 82 ILE A O 1
ATOM 666 N N . ILE A 1 83 ? 0.921 8.437 31.471 1.00 56.62 83 ILE A N 1
ATOM 667 C CA . ILE A 1 83 ? 1.331 7.516 32.545 1.00 56.62 83 ILE A CA 1
ATOM 668 C C . ILE A 1 83 ? 2.105 8.237 33.670 1.00 56.62 83 ILE A C 1
ATOM 670 O O . ILE A 1 83 ? 2.149 7.747 34.793 1.00 56.62 83 ILE A O 1
ATOM 674 N N . GLY A 1 84 ? 2.688 9.413 33.407 1.00 48.91 84 GLY A N 1
ATOM 675 C CA . GLY A 1 84 ? 3.469 10.185 34.385 1.00 48.91 84 GLY A CA 1
ATOM 676 C C . GLY A 1 84 ? 2.673 11.148 35.277 1.00 48.91 84 GLY A C 1
ATOM 677 O O . GLY A 1 84 ? 3.287 11.902 36.029 1.00 48.91 84 GLY A O 1
ATOM 678 N N . HIS A 1 85 ? 1.340 11.170 35.180 1.00 48.75 85 HIS A N 1
ATOM 679 C CA . HIS A 1 85 ? 0.474 12.100 35.922 1.00 48.75 85 HIS A CA 1
ATOM 680 C C . HIS A 1 85 ? -0.706 11.396 36.622 1.00 48.75 85 HIS A C 1
ATOM 682 O O . HIS A 1 85 ? -1.808 11.944 36.702 1.00 48.75 85 HIS A O 1
ATOM 688 N N . GLY A 1 86 ? -0.466 10.175 37.109 1.00 45.91 86 GLY A N 1
ATOM 689 C CA . GLY A 1 86 ? -1.366 9.410 37.977 1.00 45.91 86 GLY A CA 1
ATOM 690 C C . GLY A 1 86 ? -0.680 9.030 39.277 1.00 45.91 86 GLY A C 1
ATOM 691 O O . GLY A 1 86 ? 0.482 8.574 39.195 1.00 45.91 86 GLY A O 1
#

Sequence (86 aa):
LDKHSWYHGPVSRNAAEYLLSSGINGSFLVRESESSPGQRSISLRYEGRVYHYRINTAEHFLSYSAVFLTTVLISLQYFSVIIGHG

Foldseek 3Di:
DDPPPQEDEADEPVRQCVVCQPPDAFDKHKYDHPVDGPKIWMWGDHPNDIDIGIDPPPPCVVVVVVVVVVVVVVVVVVVVVVVVPD

Mean predicted aligned error: 12.33 Å